Protein AF-A0A3D3KPB4-F1 (afdb_monomer)

Foldseek 3Di:
DEAPCVPPDPVVLVVVLVVVLVCVVPDDDDYHHPDLSNQLSDQKDWAWAPLDPPDIDIDMDGLVVLVPPDPDDPPVSSVVSSVVSVVRSVVRVVSNVND

pLDDT: mean 82.64, std 12.83, range [42.78, 93.94]

Secondary structure (DSSP, 8-state):
-BSTTTT--HHHHHHHHHHHHHHTTTS----B---HHHHTT-SEEEEEEEEETTEEEEEEEE-THHHHSSSS-HHHHHHHHHHHHHHHHHHHHHHHHH-

Solvent-accessible surface area (backbone atoms only — not comparable to full-atom values): 6050 Å² total; per-residue (Å²): 84,72,50,77,61,75,85,47,54,76,71,52,46,53,52,50,48,52,56,53,55,64,47,50,81,83,42,91,83,63,76,48,71,91,50,69,72,65,57,66,73,46,53,61,48,76,45,79,27,39,60,42,91,95,45,79,46,80,47,78,47,73,51,54,70,58,71,72,65,63,92,91,51,77,68,64,41,53,53,55,48,52,51,52,53,50,50,51,55,51,54,38,56,51,31,57,72,73,86

Sequence (99 aa):
LDEVDAALDESNIVRFAHVVKEFTENSQFIIITHNKRTMAIGDTLYGVTMEESGISKKVAVKLEEIEKQKGLVGQANKKKKEEQVQHMVGTEQSALQAG

Structure (mmCIF, N/CA/C/O backbone):
data_AF-A0A3D3KPB4-F1
#
_entry.id   AF-A0A3D3KPB4-F1
#
loop_
_atom_site.group_PDB
_atom_site.id
_atom_site.type_symbol
_atom_site.label_atom_id
_atom_site.label_alt_id
_atom_site.label_comp_id
_atom_site.label_asym_id
_atom_site.label_entity_id
_atom_site.label_seq_id
_atom_site.pdbx_PDB_ins_code
_atom_site.Cartn_x
_atom_site.Cartn_y
_atom_site.Cartn_z
_atom_site.occupancy
_atom_site.B_iso_or_equiv
_atom_site.auth_seq_id
_atom_site.auth_comp_id
_atom_site.auth_asym_id
_atom_site.auth_atom_id
_atom_site.pdbx_PDB_model_num
ATOM 1 N N . LEU A 1 1 ? 4.597 5.544 2.805 1.00 79.44 1 LEU A N 1
ATOM 2 C CA . LEU A 1 1 ? 5.262 4.463 3.563 1.00 79.44 1 LEU A CA 1
ATOM 3 C C . LEU A 1 1 ? 5.748 3.457 2.547 1.00 79.44 1 LEU A C 1
ATOM 5 O O . LEU A 1 1 ? 4.930 3.046 1.735 1.00 79.44 1 LEU A O 1
ATOM 9 N N . ASP A 1 2 ? 7.037 3.147 2.547 1.00 90.06 2 ASP A N 1
ATOM 10 C CA . ASP A 1 2 ? 7.633 2.249 1.560 1.00 90.06 2 ASP A CA 1
ATOM 11 C C . ASP A 1 2 ? 8.121 0.984 2.262 1.00 90.06 2 ASP A C 1
ATOM 13 O O . ASP A 1 2 ? 8.951 1.078 3.165 1.00 90.06 2 ASP A O 1
ATOM 17 N N . GLU A 1 3 ? 7.491 -0.147 1.943 1.00 88.00 3 GLU A N 1
ATOM 18 C CA . GLU A 1 3 ? 7.805 -1.500 2.435 1.00 88.00 3 GLU A CA 1
ATOM 19 C C . GLU A 1 3 ? 7.990 -1.643 3.957 1.00 88.00 3 GLU A C 1
ATOM 21 O O . GLU A 1 3 ? 8.661 -2.547 4.454 1.00 88.00 3 GLU A O 1
ATOM 26 N N . VAL A 1 4 ? 7.352 -0.771 4.739 1.00 87.12 4 VAL A N 1
ATOM 27 C CA . VAL A 1 4 ? 7.455 -0.770 6.211 1.00 87.12 4 VAL A CA 1
ATOM 28 C C . VAL A 1 4 ? 6.912 -2.049 6.852 1.00 87.12 4 VAL A C 1
ATOM 30 O O . VAL A 1 4 ? 7.243 -2.369 7.991 1.00 87.12 4 VAL A O 1
ATOM 33 N N . ASP A 1 5 ? 6.072 -2.778 6.125 1.00 88.56 5 ASP A N 1
ATOM 34 C CA . ASP A 1 5 ? 5.464 -4.036 6.527 1.00 88.56 5 ASP A CA 1
ATOM 35 C C . ASP A 1 5 ? 6.292 -5.271 6.143 1.00 88.56 5 ASP A C 1
ATOM 37 O O . ASP A 1 5 ? 5.955 -6.372 6.574 1.00 88.56 5 ASP A O 1
ATOM 41 N N . ALA A 1 6 ? 7.397 -5.116 5.403 1.00 88.44 6 ALA A N 1
ATOM 42 C CA . ALA A 1 6 ? 8.249 -6.232 4.982 1.00 88.44 6 ALA A CA 1
ATOM 43 C C . ALA A 1 6 ? 8.922 -6.962 6.160 1.00 88.44 6 ALA A C 1
ATOM 45 O O . ALA A 1 6 ? 9.189 -8.159 6.080 1.00 88.44 6 ALA A O 1
ATOM 46 N N . ALA A 1 7 ? 9.178 -6.256 7.266 1.00 88.44 7 ALA A N 1
ATOM 47 C CA . ALA A 1 7 ? 9.773 -6.821 8.480 1.00 88.44 7 ALA A CA 1
ATOM 48 C C . ALA A 1 7 ? 8.736 -7.365 9.483 1.00 88.44 7 ALA A C 1
ATOM 50 O O . ALA A 1 7 ? 9.114 -7.855 10.549 1.00 88.44 7 ALA A O 1
ATOM 51 N N . LEU A 1 8 ? 7.437 -7.241 9.188 1.00 91.12 8 LEU A N 1
ATOM 52 C CA . LEU A 1 8 ? 6.365 -7.590 10.117 1.00 91.12 8 LEU A CA 1
ATOM 53 C C . LEU A 1 8 ? 5.844 -9.008 9.869 1.00 91.12 8 LEU A C 1
ATOM 55 O O . LEU A 1 8 ? 5.625 -9.431 8.736 1.00 91.12 8 LEU A O 1
ATOM 59 N N . ASP A 1 9 ? 5.577 -9.728 10.957 1.00 93.00 9 ASP A N 1
ATOM 60 C CA . ASP A 1 9 ? 4.804 -10.967 10.898 1.00 93.00 9 ASP A CA 1
ATOM 61 C C . ASP A 1 9 ? 3.307 -10.701 10.655 1.00 93.00 9 ASP A C 1
ATOM 63 O O . ASP A 1 9 ? 2.815 -9.573 10.721 1.00 93.00 9 ASP A O 1
ATOM 67 N N . GLU A 1 10 ? 2.554 -11.770 10.402 1.00 88.38 10 GLU A N 1
ATOM 68 C CA . GLU A 1 10 ? 1.132 -11.696 10.063 1.00 88.38 10 GLU A CA 1
ATOM 69 C C . GLU A 1 10 ? 0.274 -11.001 11.136 1.00 88.38 10 GLU A C 1
ATOM 71 O O . GLU A 1 10 ? -0.631 -10.234 10.803 1.00 88.38 10 GLU A O 1
ATOM 76 N N . SER A 1 11 ? 0.568 -11.227 12.420 1.00 92.94 11 SER A N 1
ATOM 77 C CA . SER A 1 11 ? -0.154 -10.591 13.528 1.00 92.94 11 SER A CA 1
ATOM 78 C C . SER A 1 11 ? 0.140 -9.092 13.576 1.00 92.94 11 SER A C 1
ATOM 80 O O . SER A 1 11 ? -0.763 -8.271 13.768 1.00 92.94 11 SER A O 1
ATOM 82 N N . ASN A 1 12 ? 1.400 -8.719 13.377 1.00 92.75 12 ASN A N 1
ATOM 83 C CA . ASN A 1 12 ? 1.835 -7.331 13.379 1.00 92.75 12 ASN A CA 1
ATOM 84 C C . ASN A 1 12 ? 1.354 -6.565 12.142 1.00 92.75 12 ASN A C 1
ATOM 86 O O . ASN A 1 12 ? 1.008 -5.393 12.274 1.00 92.75 12 ASN A O 1
ATOM 90 N N . ILE A 1 13 ? 1.201 -7.222 10.989 1.00 91.81 13 ILE A N 1
ATOM 91 C CA . ILE A 1 13 ? 0.562 -6.636 9.799 1.00 91.81 13 ILE A CA 1
ATOM 92 C C . ILE A 1 13 ? -0.891 -6.245 10.087 1.00 91.81 13 ILE A C 1
ATOM 94 O O . ILE A 1 13 ? -1.320 -5.160 9.706 1.00 91.81 13 ILE A O 1
ATOM 98 N N . VAL A 1 14 ? -1.653 -7.081 10.802 1.00 90.88 14 VAL A N 1
ATOM 99 C CA . VAL A 1 14 ? -3.043 -6.749 11.175 1.00 90.88 14 VAL A CA 1
ATOM 100 C C . VAL A 1 14 ? -3.093 -5.530 12.100 1.00 90.88 14 VAL A C 1
ATOM 102 O O . VAL A 1 14 ? -3.922 -4.642 11.911 1.00 90.88 14 VAL A O 1
ATOM 105 N N . ARG A 1 15 ? -2.183 -5.447 13.077 1.00 92.12 15 ARG A N 1
ATOM 106 C CA . ARG A 1 15 ? -2.096 -4.288 13.983 1.00 92.12 15 ARG A CA 1
ATOM 107 C C . ARG A 1 15 ? -1.704 -3.016 13.238 1.00 92.12 15 ARG A C 1
ATOM 109 O O . ARG A 1 15 ? -2.354 -1.991 13.410 1.00 92.12 15 ARG A O 1
ATOM 116 N N . PHE A 1 16 ? -0.680 -3.101 12.391 1.00 92.19 16 PHE A N 1
ATOM 117 C CA . PHE A 1 16 ? -0.256 -2.015 11.511 1.00 92.19 16 PHE A CA 1
ATOM 118 C C . PHE A 1 16 ? -1.429 -1.505 10.672 1.00 92.19 16 PHE A C 1
ATOM 120 O O . PHE A 1 16 ? -1.696 -0.307 10.636 1.00 92.19 16 PHE A O 1
ATOM 127 N N . ALA A 1 17 ? -2.175 -2.427 10.070 1.00 89.62 17 ALA A N 1
ATOM 128 C CA . ALA A 1 17 ? -3.312 -2.110 9.233 1.00 89.62 17 ALA A CA 1
ATOM 129 C C . ALA A 1 17 ? -4.419 -1.344 9.972 1.00 89.62 17 ALA A C 1
ATOM 131 O O . ALA A 1 17 ? -4.964 -0.381 9.433 1.00 89.62 17 ALA A O 1
ATOM 132 N N . HIS A 1 18 ? -4.727 -1.736 11.211 1.00 90.56 18 HIS A N 1
ATOM 133 C CA . HIS A 1 18 ? -5.704 -1.025 12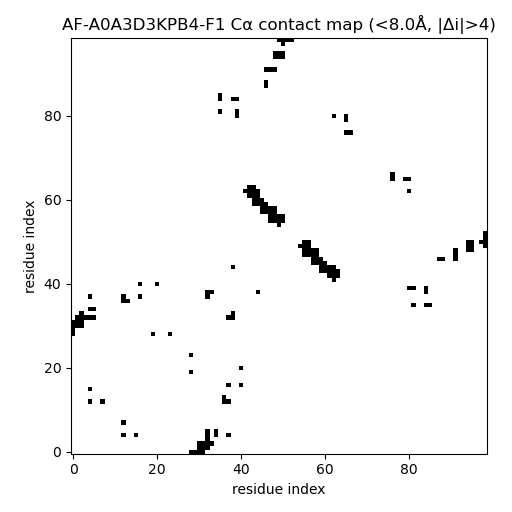.037 1.00 90.56 18 HIS A CA 1
ATOM 134 C C . HIS A 1 18 ? -5.248 0.401 12.356 1.00 90.56 18 HIS A C 1
ATOM 136 O O . HIS A 1 18 ? -5.999 1.344 12.122 1.00 90.56 18 HIS A O 1
ATOM 142 N N . VAL A 1 19 ? -4.000 0.567 12.805 1.00 91.88 19 VAL A N 1
ATOM 143 C CA . VAL A 1 19 ? -3.437 1.885 13.143 1.00 91.88 19 VAL A CA 1
ATOM 144 C C . VAL A 1 19 ? -3.423 2.812 11.926 1.00 91.88 19 VAL A C 1
ATOM 146 O O . VAL A 1 19 ? -3.807 3.975 12.018 1.00 91.88 19 VAL A O 1
ATOM 149 N N . VAL A 1 20 ? -3.019 2.296 10.762 1.00 90.94 20 VAL A N 1
ATOM 150 C CA . VAL A 1 20 ? -3.068 3.052 9.506 1.00 90.94 20 VAL A CA 1
ATOM 151 C C . VAL A 1 20 ? -4.497 3.489 9.196 1.00 90.94 20 VAL A C 1
ATOM 153 O O . VAL A 1 20 ? -4.706 4.657 8.881 1.00 90.94 20 VAL A O 1
ATOM 156 N N . LYS A 1 21 ? -5.484 2.588 9.297 1.00 88.81 21 LYS A N 1
ATOM 157 C CA . LYS A 1 21 ? -6.879 2.917 8.974 1.00 88.81 21 LYS A CA 1
ATOM 158 C C . LYS A 1 21 ? -7.437 3.999 9.900 1.00 88.81 21 LYS A C 1
ATOM 160 O O . LYS A 1 21 ? -8.064 4.926 9.400 1.00 88.81 21 LYS A O 1
ATOM 165 N N . GLU A 1 22 ? -7.155 3.947 11.198 1.00 90.50 22 GLU A N 1
ATOM 166 C CA . GLU A 1 22 ? -7.569 4.997 12.144 1.00 90.50 22 GLU A CA 1
ATOM 167 C C . GLU A 1 22 ? -6.988 6.369 11.768 1.00 90.50 22 GLU A C 1
ATOM 169 O O . GLU A 1 22 ? -7.693 7.377 11.771 1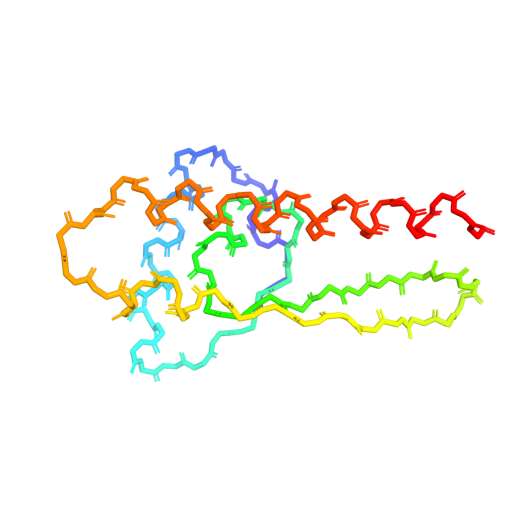.00 90.50 22 GLU A O 1
ATOM 174 N N . PHE A 1 23 ? -5.722 6.428 11.349 1.00 90.88 23 PHE A N 1
ATOM 175 C CA . PHE A 1 23 ? -5.126 7.696 10.931 1.00 90.88 23 PHE A CA 1
ATOM 176 C C . PHE A 1 23 ? -5.645 8.221 9.588 1.00 90.88 23 PHE A C 1
ATOM 178 O O . PHE A 1 23 ? -5.541 9.427 9.340 1.00 90.88 23 PHE A O 1
ATOM 185 N N . THR A 1 24 ? -6.233 7.369 8.738 1.00 89.06 24 THR A N 1
ATOM 186 C CA . THR A 1 24 ? -6.788 7.821 7.449 1.00 89.06 24 THR A CA 1
ATOM 187 C C . THR A 1 24 ? -7.947 8.806 7.594 1.00 89.06 24 THR A C 1
ATOM 189 O O . THR A 1 24 ? -8.200 9.575 6.670 1.00 89.06 24 THR A O 1
ATOM 192 N N . GLU A 1 25 ? -8.600 8.861 8.760 1.00 88.81 25 GLU A N 1
ATOM 193 C CA . GLU A 1 25 ? -9.661 9.838 9.047 1.00 88.81 25 GLU A CA 1
ATOM 194 C C . GLU A 1 25 ? -9.157 11.288 9.022 1.00 88.81 25 GLU A C 1
ATOM 196 O O . GLU A 1 25 ? -9.903 12.204 8.685 1.00 88.81 25 GLU A O 1
ATOM 201 N N . ASN A 1 26 ? -7.880 11.496 9.355 1.00 93.06 26 ASN A N 1
ATOM 202 C CA . ASN A 1 26 ? -7.288 12.824 9.521 1.00 93.06 26 ASN A CA 1
ATOM 203 C C . ASN A 1 26 ? -6.123 13.093 8.558 1.00 93.06 26 ASN A C 1
ATOM 205 O O . ASN A 1 26 ? -5.575 14.195 8.539 1.00 93.06 26 ASN A O 1
ATOM 209 N N . SER A 1 27 ? -5.671 12.097 7.794 1.00 91.88 27 SER A N 1
ATOM 210 C CA . SER A 1 27 ? -4.484 12.207 6.941 1.00 91.88 27 SER A CA 1
ATOM 211 C C . SER A 1 27 ? -4.543 11.255 5.753 1.00 91.88 27 SER A C 1
ATOM 213 O O . SER A 1 27 ? -5.000 10.124 5.867 1.00 91.88 27 SER A O 1
ATOM 215 N N . GLN A 1 28 ? -4.027 11.686 4.601 1.00 92.06 28 GLN A N 1
ATOM 216 C CA . GLN A 1 28 ? -3.921 10.818 3.432 1.00 92.06 28 GLN A CA 1
ATOM 217 C C . GLN A 1 28 ? -2.663 9.947 3.519 1.00 92.06 28 GLN A C 1
ATOM 219 O O . GLN A 1 28 ? -1.552 10.459 3.651 1.00 92.06 28 GLN A O 1
ATOM 224 N N . PHE A 1 29 ? -2.834 8.632 3.376 1.00 91.62 29 PHE A N 1
ATOM 225 C CA . PHE A 1 29 ? -1.730 7.675 3.330 1.00 91.62 29 PHE A CA 1
ATOM 226 C C . PHE A 1 29 ? -1.494 7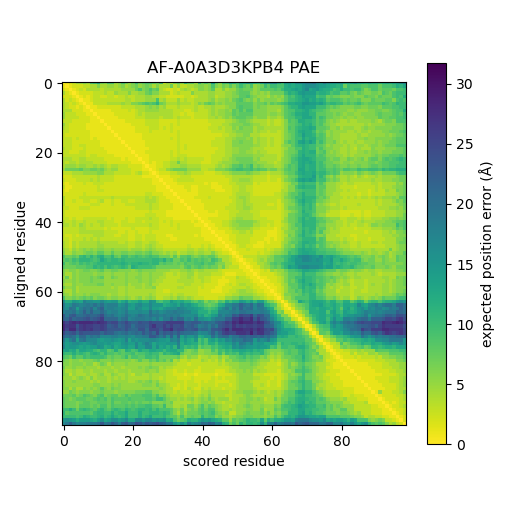.172 1.907 1.00 91.62 29 PHE A C 1
ATOM 228 O O . PHE A 1 29 ? -2.420 6.751 1.218 1.00 91.62 29 PHE A O 1
ATOM 235 N N . ILE A 1 30 ? -0.226 7.167 1.493 1.00 93.19 30 ILE A N 1
ATOM 236 C CA . ILE A 1 30 ? 0.256 6.441 0.314 1.00 93.19 30 ILE A CA 1
ATOM 237 C C . ILE A 1 30 ? 1.179 5.337 0.823 1.00 93.19 30 ILE A C 1
ATOM 239 O O . ILE A 1 30 ? 2.176 5.618 1.499 1.00 93.19 30 ILE A O 1
ATOM 243 N N . ILE A 1 31 ? 0.826 4.088 0.531 1.00 92.88 31 ILE A N 1
ATOM 244 C CA . ILE A 1 31 ? 1.558 2.898 0.970 1.00 92.88 31 ILE A CA 1
ATOM 245 C C . ILE A 1 31 ? 2.034 2.148 -0.265 1.00 92.88 31 ILE A C 1
ATOM 247 O O . ILE A 1 31 ? 1.237 1.833 -1.145 1.00 92.88 31 ILE A O 1
ATOM 251 N N . ILE A 1 32 ? 3.333 1.880 -0.307 1.00 93.94 32 ILE A N 1
ATOM 252 C CA . ILE A 1 32 ? 3.982 1.020 -1.288 1.00 93.94 32 ILE A CA 1
ATOM 253 C C . ILE A 1 32 ? 4.303 -0.278 -0.553 1.00 93.94 32 ILE A C 1
ATOM 255 O O . ILE A 1 32 ? 4.931 -0.263 0.506 1.00 93.94 32 ILE A O 1
ATOM 259 N N . THR A 1 33 ? 3.775 -1.385 -1.060 1.00 92.56 33 THR A N 1
ATOM 260 C CA . THR A 1 33 ? 3.903 -2.709 -0.450 1.00 92.56 33 THR A CA 1
ATOM 261 C C . THR A 1 33 ? 3.611 -3.779 -1.496 1.00 92.56 33 THR A C 1
ATOM 263 O O . THR A 1 33 ? 2.822 -3.546 -2.412 1.00 92.56 33 THR A O 1
ATOM 266 N N . HIS A 1 34 ? 4.193 -4.966 -1.329 1.00 90.81 34 HIS A N 1
ATOM 267 C CA . HIS A 1 34 ? 3.817 -6.188 -2.045 1.00 90.81 34 HIS A CA 1
ATOM 268 C C . HIS A 1 34 ? 2.975 -7.145 -1.164 1.00 90.81 34 HIS A C 1
ATOM 270 O O . HIS A 1 34 ? 2.617 -8.252 -1.578 1.00 90.81 34 HIS A O 1
ATOM 276 N N . ASN A 1 35 ? 2.640 -6.740 0.068 1.00 91.12 35 ASN A N 1
ATOM 277 C CA . ASN A 1 35 ? 1.896 -7.552 1.022 1.00 91.12 35 ASN A CA 1
ATOM 278 C C . 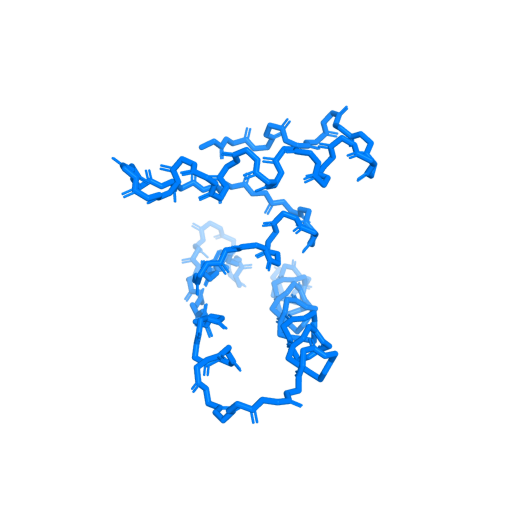ASN A 1 35 ? 0.385 -7.484 0.770 1.00 91.12 35 ASN A C 1
ATOM 280 O O . ASN A 1 35 ? -0.271 -6.465 0.994 1.00 91.12 35 ASN A O 1
ATOM 284 N N . LYS A 1 36 ? -0.204 -8.619 0.389 1.00 89.56 36 LYS A N 1
ATOM 285 C CA . LYS A 1 36 ? -1.634 -8.725 0.056 1.00 89.56 36 LYS A CA 1
ATOM 286 C C . LYS A 1 36 ? -2.568 -8.278 1.189 1.00 89.56 36 LYS A C 1
ATOM 288 O O . LYS A 1 36 ? -3.648 -7.763 0.911 1.00 89.56 36 LYS A O 1
ATOM 293 N N . ARG A 1 37 ? -2.182 -8.459 2.458 1.00 88.38 37 ARG A N 1
ATOM 294 C CA . ARG A 1 37 ? -3.012 -8.058 3.611 1.00 88.38 37 ARG A CA 1
ATOM 295 C C . ARG A 1 37 ? -3.006 -6.548 3.807 1.00 88.38 37 ARG A C 1
ATOM 297 O O . ARG A 1 37 ? -4.059 -5.973 4.063 1.00 88.38 37 ARG A O 1
ATOM 304 N N . THR A 1 38 ? -1.855 -5.915 3.612 1.00 90.94 38 THR A N 1
ATOM 305 C CA . THR A 1 38 ? -1.727 -4.455 3.622 1.00 90.94 38 THR A CA 1
ATOM 306 C C . THR A 1 38 ? -2.411 -3.820 2.412 1.00 90.94 38 THR A C 1
ATOM 308 O O . THR A 1 38 ? -3.053 -2.785 2.534 1.00 90.94 38 THR A O 1
ATOM 311 N N . MET A 1 39 ? -2.371 -4.455 1.241 1.00 92.06 39 MET A N 1
ATOM 312 C CA . MET A 1 39 ? -3.154 -4.001 0.083 1.00 92.06 39 MET A CA 1
ATOM 313 C C . MET A 1 39 ? -4.665 -4.038 0.368 1.00 92.06 39 MET A C 1
ATOM 315 O O . MET A 1 39 ? -5.399 -3.124 0.001 1.00 92.06 39 MET A O 1
ATOM 319 N N . ALA A 1 40 ? -5.140 -5.072 1.068 1.00 88.31 40 ALA A N 1
ATOM 320 C CA . ALA A 1 40 ? -6.564 -5.284 1.321 1.00 88.31 40 ALA A CA 1
ATOM 321 C C . ALA A 1 40 ? -7.221 -4.237 2.242 1.00 88.31 40 ALA A C 1
ATOM 323 O O . ALA A 1 40 ? -8.449 -4.193 2.312 1.00 88.31 40 ALA A O 1
ATOM 324 N N . ILE A 1 41 ? -6.465 -3.387 2.943 1.00 87.50 41 ILE A N 1
ATOM 325 C CA . ILE A 1 41 ? -7.048 -2.295 3.747 1.00 87.50 41 ILE A CA 1
ATOM 326 C C . ILE A 1 41 ? -7.184 -0.976 2.985 1.00 87.50 41 ILE A C 1
ATOM 328 O O . ILE A 1 41 ? -7.873 -0.076 3.464 1.00 87.50 41 ILE A O 1
ATOM 332 N N . GLY A 1 42 ? -6.549 -0.862 1.816 1.00 88.69 42 GLY A N 1
ATOM 333 C CA . GLY A 1 42 ? -6.602 0.339 0.994 1.00 88.69 42 GLY A CA 1
ATOM 334 C C . GLY A 1 42 ? -7.981 0.568 0.377 1.00 88.69 42 GLY A C 1
ATOM 335 O O . GLY A 1 42 ? -8.759 -0.368 0.166 1.00 88.69 42 GLY A O 1
ATOM 336 N N . ASP A 1 43 ? -8.266 1.829 0.061 1.00 89.44 43 ASP A N 1
ATOM 337 C CA . ASP A 1 43 ? -9.495 2.220 -0.638 1.00 89.44 43 ASP A CA 1
ATOM 338 C C . ASP A 1 43 ? -9.319 2.134 -2.163 1.00 89.44 43 ASP A C 1
ATOM 340 O O . ASP A 1 43 ? -10.247 1.801 -2.900 1.00 89.44 43 ASP A O 1
ATOM 344 N N . THR A 1 44 ? -8.105 2.396 -2.656 1.00 90.88 44 THR A N 1
ATOM 345 C CA . THR A 1 44 ? -7.706 2.259 -4.063 1.00 90.88 44 THR A CA 1
ATOM 346 C C . THR A 1 44 ? -6.330 1.613 -4.136 1.00 90.88 44 THR A C 1
ATOM 348 O O . THR A 1 44 ? -5.427 1.991 -3.391 1.00 90.88 44 THR A O 1
ATOM 351 N N . LEU A 1 45 ? -6.164 0.667 -5.055 1.00 92.94 45 LEU A N 1
ATOM 352 C CA . LEU A 1 45 ? -4.884 0.065 -5.391 1.00 92.94 45 LEU A CA 1
ATOM 353 C C . LEU A 1 45 ? -4.373 0.627 -6.708 1.00 92.94 45 LEU A C 1
ATOM 355 O O . LEU A 1 45 ? -5.118 0.710 -7.686 1.00 92.94 45 LEU A O 1
ATOM 359 N N . TYR A 1 46 ? -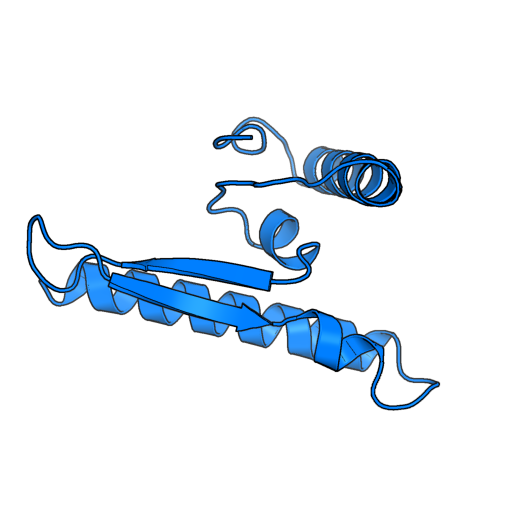3.088 0.964 -6.727 1.00 92.62 46 TYR A N 1
ATOM 360 C CA . TYR A 1 46 ? -2.350 1.318 -7.929 1.00 92.62 46 TYR A CA 1
ATOM 361 C C . TYR A 1 46 ? -1.261 0.281 -8.145 1.00 92.62 46 TYR A C 1
ATOM 363 O O . TYR A 1 46 ? -0.404 0.098 -7.288 1.00 92.62 46 TYR A O 1
ATOM 371 N N . GLY A 1 47 ? -1.330 -0.389 -9.283 1.00 91.88 47 GLY A N 1
ATOM 372 C CA . GLY A 1 47 ? -0.382 -1.398 -9.708 1.00 91.88 47 GLY A CA 1
ATOM 373 C C . GLY A 1 47 ? 0.567 -0.775 -10.703 1.00 91.88 47 GLY A C 1
ATOM 374 O O . GLY A 1 47 ? 0.137 -0.003 -11.567 1.00 91.88 47 GLY A O 1
ATOM 375 N N . VAL A 1 48 ? 1.847 -1.072 -10.557 1.00 90.19 48 VAL A N 1
ATOM 376 C CA . VAL A 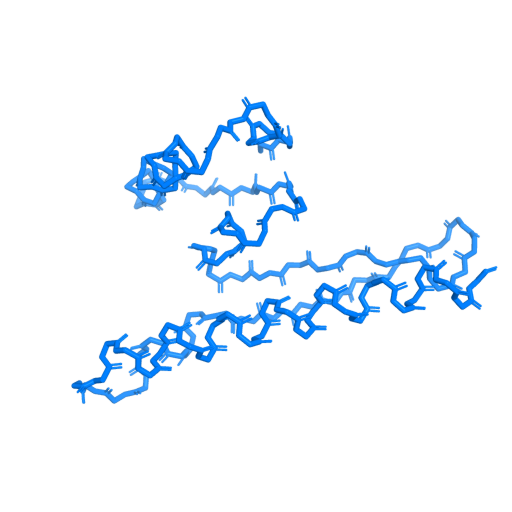1 48 ? 2.913 -0.545 -11.400 1.00 90.19 48 VAL A CA 1
ATOM 377 C C . VAL A 1 48 ? 3.628 -1.733 -12.017 1.00 90.19 48 VAL A C 1
ATOM 379 O O . VAL A 1 48 ? 4.273 -2.521 -11.336 1.00 90.19 48 VAL A O 1
ATOM 382 N N . THR A 1 49 ? 3.501 -1.849 -13.332 1.00 86.81 49 THR A N 1
ATOM 383 C CA . THR A 1 49 ? 4.039 -2.963 -14.119 1.00 86.81 49 THR A CA 1
ATOM 384 C C . THR A 1 49 ? 5.060 -2.466 -15.122 1.00 86.81 49 THR A C 1
ATOM 386 O O . THR A 1 49 ? 5.041 -1.293 -15.491 1.00 86.81 49 THR A O 1
ATOM 389 N N . MET A 1 50 ? 5.930 -3.360 -15.575 1.00 86.06 50 MET A N 1
ATOM 390 C CA . MET A 1 50 ? 6.930 -3.096 -16.604 1.00 86.06 50 MET A CA 1
ATOM 391 C C . MET A 1 50 ? 6.691 -4.093 -17.740 1.00 86.06 50 MET A C 1
ATOM 393 O O . MET A 1 50 ? 7.223 -5.194 -17.700 1.00 86.06 50 MET A O 1
ATOM 397 N N . GLU A 1 51 ? 5.830 -3.740 -18.700 1.00 78.88 51 GLU A N 1
ATOM 398 C CA . GLU A 1 51 ? 5.602 -4.563 -19.907 1.00 78.88 51 GLU A CA 1
ATOM 399 C C . GLU A 1 51 ? 6.804 -4.481 -20.866 1.00 78.88 51 GLU A C 1
ATOM 401 O O . GLU A 1 51 ? 7.106 -5.435 -21.574 1.00 78.88 51 GLU A O 1
ATOM 406 N N . GLU A 1 52 ? 7.501 -3.341 -20.870 1.00 83.19 52 GLU A N 1
ATOM 407 C CA . GLU A 1 52 ? 8.725 -3.100 -21.630 1.00 83.19 52 GLU A CA 1
ATOM 408 C C . GLU A 1 52 ? 9.826 -2.628 -20.673 1.00 83.19 52 GLU A C 1
ATOM 410 O O . GLU A 1 52 ? 9.577 -1.863 -19.733 1.00 83.19 52 GLU A O 1
ATOM 415 N N . SER A 1 53 ? 11.062 -3.078 -20.903 1.00 83.88 53 SER A N 1
ATOM 416 C CA . SER A 1 53 ? 12.196 -2.721 -20.051 1.00 83.88 53 SER A CA 1
ATOM 417 C C . SER A 1 53 ? 12.384 -1.203 -19.986 1.00 83.88 53 SER A C 1
ATOM 419 O O . SER A 1 53 ? 12.538 -0.524 -20.997 1.00 83.88 53 SER A O 1
ATOM 421 N N . GLY A 1 54 ? 12.368 -0.658 -18.771 1.00 85.06 54 GLY A N 1
ATOM 422 C CA . GLY A 1 54 ? 12.508 0.779 -18.526 1.00 85.06 54 GLY A CA 1
ATOM 423 C C . GLY A 1 54 ? 11.227 1.615 -18.671 1.00 85.06 54 GLY A C 1
ATOM 424 O O . GLY A 1 54 ? 11.264 2.788 -18.300 1.00 85.06 54 GLY A O 1
ATOM 425 N N . ILE A 1 55 ? 10.095 1.051 -19.116 1.00 89.81 55 ILE A N 1
ATOM 426 C CA . ILE A 1 55 ? 8.820 1.778 -19.250 1.00 89.81 55 ILE A CA 1
ATOM 427 C C . ILE A 1 55 ? 7.766 1.199 -18.304 1.00 89.81 55 ILE A C 1
ATOM 429 O O . ILE A 1 55 ? 7.257 0.096 -18.500 1.00 89.81 55 ILE A O 1
ATOM 433 N N . SER A 1 56 ? 7.399 1.983 -17.286 1.00 90.56 56 SER A N 1
ATOM 434 C CA . SER A 1 56 ? 6.355 1.596 -16.337 1.00 90.56 56 SER A CA 1
ATOM 435 C C . SER A 1 56 ? 4.956 1.955 -16.830 1.00 90.56 56 SER A C 1
ATOM 437 O O . SER A 1 56 ? 4.717 3.007 -17.430 1.00 90.56 56 SER A O 1
ATOM 439 N N . LYS A 1 57 ? 3.996 1.087 -16.517 1.00 89.50 57 LYS A N 1
ATOM 440 C CA . LYS A 1 57 ? 2.572 1.261 -16.801 1.00 89.50 57 LYS A CA 1
ATOM 441 C C . LYS A 1 57 ? 1.767 1.096 -15.524 1.00 89.50 57 LYS A C 1
ATOM 443 O O . LYS A 1 57 ? 2.021 0.198 -14.724 1.00 89.50 57 LYS A O 1
ATOM 448 N N . LYS A 1 58 ? 0.779 1.972 -15.347 1.00 90.38 58 LYS A N 1
ATOM 449 C CA . LYS A 1 58 ? -0.069 2.011 -14.153 1.00 90.38 58 LYS A CA 1
ATOM 450 C C . LYS A 1 58 ? -1.434 1.390 -14.419 1.00 90.38 58 LYS A C 1
ATOM 452 O O . LYS A 1 58 ? -2.066 1.708 -15.425 1.00 90.38 58 LYS A O 1
ATOM 457 N N . VAL A 1 59 ? -1.915 0.595 -13.471 1.00 88.94 59 VAL A N 1
ATOM 458 C CA . VAL A 1 59 ? -3.281 0.058 -13.420 1.00 88.94 59 VAL A CA 1
ATOM 459 C C . VAL A 1 59 ? -3.909 0.482 -12.095 1.00 88.94 59 VAL A C 1
ATOM 461 O O . VAL A 1 59 ? -3.217 0.531 -11.086 1.00 88.94 59 VAL A O 1
ATOM 464 N N . ALA A 1 60 ? -5.196 0.830 -12.075 1.00 89.38 60 ALA A N 1
ATOM 465 C CA . ALA A 1 60 ? -5.873 1.283 -10.860 1.00 89.38 60 ALA A CA 1
ATOM 466 C C . ALA A 1 60 ? -7.160 0.496 -10.611 1.00 89.38 60 ALA A C 1
ATOM 468 O O . ALA A 1 60 ? -7.931 0.258 -11.542 1.00 89.38 60 ALA A O 1
ATOM 469 N N . VAL A 1 61 ? -7.407 0.136 -9.352 1.00 88.38 61 VAL A N 1
ATOM 470 C CA . VAL A 1 61 ? -8.612 -0.578 -8.911 1.00 88.38 61 VAL A CA 1
ATOM 471 C C . VAL A 1 61 ? -9.154 0.089 -7.649 1.00 88.38 61 VAL A C 1
ATOM 473 O O . VAL A 1 61 ? -8.417 0.281 -6.685 1.00 88.38 61 VAL A O 1
ATOM 476 N N . LYS A 1 62 ? -10.442 0.448 -7.634 1.00 88.56 62 LYS A N 1
ATOM 477 C CA . LYS A 1 62 ? -11.122 0.972 -6.439 1.00 88.56 62 LYS A CA 1
ATOM 478 C C . LYS A 1 62 ? -11.741 -0.178 -5.650 1.00 88.56 62 LYS A C 1
ATOM 480 O O . LYS A 1 62 ? -12.559 -0.918 -6.185 1.00 88.56 62 LYS A O 1
ATOM 485 N N . LEU A 1 63 ? -11.379 -0.299 -4.377 1.00 82.25 63 LEU A N 1
ATOM 486 C CA . LEU A 1 63 ? -11.872 -1.351 -3.486 1.00 82.25 63 LEU A CA 1
ATOM 487 C C . LEU A 1 63 ? -13.083 -0.901 -2.647 1.00 82.25 63 LEU A C 1
ATOM 489 O O . LEU A 1 63 ? -13.892 -1.732 -2.239 1.00 82.25 63 LEU A O 1
ATOM 493 N N . GLU A 1 64 ? -13.234 0.407 -2.416 1.00 68.50 64 GLU A N 1
ATOM 494 C CA . GLU A 1 64 ? -14.269 0.998 -1.548 1.00 68.50 64 GLU A CA 1
ATOM 495 C C . GLU A 1 64 ? -15.713 0.807 -2.073 1.00 68.50 64 GLU A C 1
ATOM 497 O O . GLU A 1 64 ? -16.671 0.736 -1.300 1.00 68.50 64 GLU A O 1
ATOM 502 N N . GLU A 1 65 ? -15.895 0.662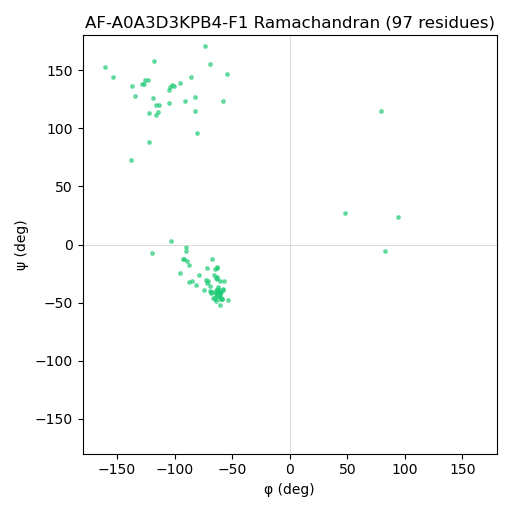 -3.392 1.00 58.03 65 GLU A N 1
ATOM 503 C CA . GLU A 1 65 ? -17.214 0.454 -4.022 1.00 58.03 65 GLU A CA 1
ATOM 504 C C . GLU A 1 65 ? -17.878 -0.875 -3.622 1.00 58.03 65 GLU A C 1
ATOM 506 O O . GLU A 1 65 ? -19.103 -1.005 -3.686 1.00 58.03 65 GLU A O 1
ATOM 511 N N . ILE A 1 66 ? -17.091 -1.844 -3.147 1.00 55.69 66 ILE A N 1
ATOM 512 C CA . ILE A 1 66 ? -17.567 -3.172 -2.744 1.00 55.69 66 ILE A CA 1
ATOM 513 C C . ILE A 1 66 ? -18.220 -3.129 -1.353 1.00 55.69 66 ILE A C 1
ATOM 515 O O . ILE A 1 66 ? -19.109 -3.926 -1.066 1.00 55.69 66 ILE A O 1
ATOM 519 N N . GLU A 1 67 ? -17.833 -2.180 -0.495 1.00 53.06 67 GLU A N 1
ATOM 520 C CA . GLU A 1 67 ? -18.325 -2.093 0.886 1.00 53.06 67 GLU A CA 1
ATOM 521 C C . GLU A 1 67 ? -19.663 -1.336 0.994 1.00 53.06 67 GLU A C 1
ATOM 523 O O . GLU A 1 67 ? -20.496 -1.684 1.833 1.00 53.06 67 GLU A O 1
ATOM 528 N N . LYS A 1 68 ? -19.918 -0.347 0.120 1.00 47.12 68 LYS A N 1
ATOM 529 C CA . LYS A 1 68 ? -21.139 0.492 0.153 1.00 47.12 68 LYS A CA 1
ATOM 530 C C . LYS A 1 68 ? -22.333 -0.089 -0.621 1.00 47.12 68 LYS A C 1
ATOM 532 O O . LYS A 1 68 ? -23.472 0.317 -0.376 1.00 47.12 68 LYS A O 1
ATOM 537 N N . GLN A 1 69 ? -22.133 -1.049 -1.528 1.00 48.34 69 GLN A N 1
ATOM 538 C CA . GLN A 1 69 ? -23.247 -1.693 -2.232 1.00 48.34 69 GLN A CA 1
ATOM 539 C C . GLN A 1 69 ? -23.914 -2.787 -1.377 1.00 48.34 69 GLN A C 1
ATOM 541 O O . GLN A 1 69 ? -23.544 -3.955 -1.424 1.00 48.34 69 GLN A O 1
ATOM 546 N N . LYS A 1 70 ? -24.999 -2.370 -0.708 1.00 42.78 70 LYS A N 1
ATOM 547 C CA . LYS A 1 70 ? -26.043 -3.162 -0.022 1.00 42.78 70 LYS A CA 1
ATOM 548 C C . LYS A 1 70 ? -25.659 -3.694 1.364 1.00 42.78 70 LYS A C 1
ATOM 550 O O . LYS A 1 70 ? -24.797 -4.550 1.528 1.00 42.78 70 LYS A O 1
ATOM 555 N N . GLY A 1 71 ? -26.378 -3.189 2.368 1.00 53.25 71 GLY A N 1
ATOM 556 C CA . GLY A 1 71 ? -26.285 -3.647 3.749 1.00 53.25 71 GLY A CA 1
ATOM 557 C C . GLY A 1 71 ? -26.503 -5.158 3.887 1.00 53.25 71 GLY A C 1
ATOM 558 O O . GLY A 1 71 ? -27.313 -5.738 3.167 1.00 53.25 71 GLY A O 1
ATOM 559 N N . LEU A 1 72 ? -25.795 -5.737 4.868 1.00 56.38 72 LEU A N 1
ATOM 560 C CA . LEU A 1 72 ? -25.926 -7.094 5.432 1.00 56.38 72 LEU A CA 1
ATOM 561 C C . LEU A 1 72 ? -25.059 -8.251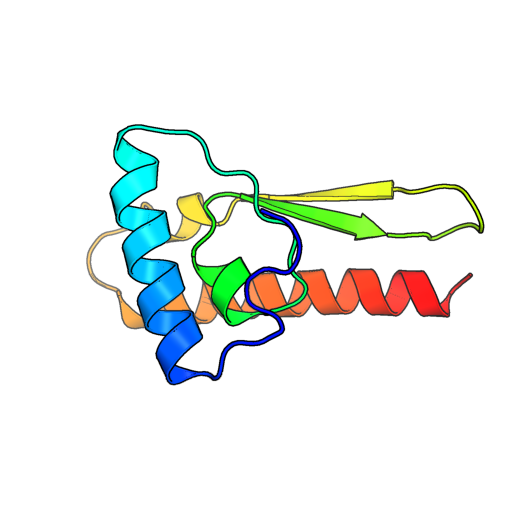 4.881 1.00 56.38 72 LEU A C 1
ATOM 563 O O . LEU A 1 72 ? -25.401 -9.401 5.144 1.00 56.38 72 LEU A O 1
ATOM 567 N N . VAL A 1 73 ? -23.890 -8.036 4.253 1.00 53.16 73 VAL A N 1
ATOM 568 C CA . VAL A 1 73 ? -22.981 -9.176 3.943 1.00 53.16 73 VAL A CA 1
ATOM 569 C C . VAL A 1 73 ? -21.489 -8.900 4.198 1.00 53.16 73 VAL A C 1
ATOM 571 O O . VAL A 1 73 ? -20.682 -8.799 3.277 1.00 53.16 73 VAL A O 1
ATOM 574 N N . GLY A 1 74 ? -21.079 -8.849 5.471 1.00 54.59 74 GLY A N 1
ATOM 575 C CA . GLY A 1 74 ? -19.675 -8.608 5.853 1.00 54.59 74 GLY A CA 1
ATOM 576 C C . GLY A 1 74 ? -18.669 -9.659 5.346 1.00 54.59 74 GLY A C 1
ATOM 577 O O . GLY A 1 74 ? -17.534 -9.320 5.024 1.00 54.59 74 GLY A O 1
ATOM 578 N N . GLN A 1 75 ? -19.070 -10.929 5.209 1.00 55.91 75 GLN A N 1
ATOM 579 C CA . GLN A 1 75 ? -18.161 -11.999 4.761 1.00 55.91 75 GLN A CA 1
ATOM 580 C C . GLN A 1 75 ? -17.974 -12.052 3.234 1.00 55.91 75 GLN A C 1
ATOM 582 O O . GLN A 1 75 ? -16.874 -12.339 2.762 1.00 55.91 75 GLN A O 1
ATOM 587 N N . ALA A 1 76 ? -19.008 -11.741 2.444 1.00 58.66 76 ALA A N 1
ATOM 588 C CA . ALA A 1 76 ? -18.910 -11.763 0.980 1.00 58.66 76 ALA A CA 1
ATOM 589 C C . ALA A 1 76 ? -18.071 -10.597 0.433 1.00 58.66 76 ALA A C 1
ATOM 591 O O . ALA A 1 76 ? -17.348 -10.768 -0.549 1.00 58.66 76 ALA A O 1
ATOM 592 N N . ASN A 1 77 ? -18.120 -9.436 1.097 1.00 64.94 77 ASN A N 1
ATOM 593 C CA . ASN A 1 77 ? -17.349 -8.257 0.699 1.00 64.94 77 ASN A CA 1
ATOM 594 C C . ASN A 1 77 ? -15.845 -8.459 0.920 1.00 64.94 77 ASN A C 1
ATOM 596 O O . ASN A 1 77 ? -15.049 -8.122 0.045 1.00 64.94 77 ASN A O 1
ATOM 600 N N . LYS A 1 78 ? -15.458 -9.104 2.031 1.00 70.00 78 LYS A N 1
ATOM 601 C CA . LYS A 1 78 ? -14.058 -9.461 2.297 1.00 70.00 78 LYS A CA 1
ATOM 602 C C . LYS A 1 78 ? -13.493 -10.386 1.215 1.00 70.00 78 LYS A C 1
ATOM 604 O O . LYS A 1 78 ? -12.422 -10.112 0.680 1.00 70.00 78 LYS A O 1
ATOM 609 N N . LYS A 1 79 ? -14.246 -11.424 0.834 1.00 74.75 79 LYS A N 1
ATOM 610 C CA . LYS A 1 79 ? -13.824 -12.380 -0.200 1.00 74.75 79 LYS A CA 1
ATOM 611 C C . LYS A 1 79 ? -13.619 -11.710 -1.566 1.00 74.75 79 LYS A C 1
ATOM 613 O O . LYS A 1 79 ? -12.594 -11.925 -2.200 1.00 74.75 79 LYS A O 1
ATOM 618 N N . LYS A 1 80 ? -14.541 -10.836 -1.989 1.00 79.12 80 LYS A N 1
ATOM 619 C CA . LYS A 1 80 ? -14.404 -10.078 -3.249 1.00 79.12 80 LYS A CA 1
ATOM 620 C C . LYS A 1 80 ? -13.188 -9.149 -3.267 1.00 79.12 80 LYS A C 1
ATOM 622 O O . LYS A 1 80 ? -12.544 -9.006 -4.303 1.00 79.12 80 LYS A O 1
ATOM 627 N N . LYS A 1 81 ? -12.876 -8.512 -2.136 1.00 81.56 81 LYS A N 1
ATOM 628 C CA . LYS A 1 81 ? -11.706 -7.631 -2.009 1.00 81.56 81 LYS A CA 1
ATOM 629 C C . LYS A 1 81 ? -10.407 -8.426 -2.161 1.00 81.56 81 LYS A C 1
ATOM 631 O O . LYS A 1 81 ? -9.528 -8.026 -2.918 1.00 81.56 81 LYS A O 1
ATOM 636 N N . GLU A 1 82 ? -10.320 -9.585 -1.508 1.00 84.75 82 GLU A N 1
ATOM 637 C CA . GLU A 1 82 ? -9.183 -10.505 -1.637 1.00 84.75 82 GLU A CA 1
ATOM 638 C C . GLU A 1 82 ? -9.011 -11.016 -3.078 1.00 84.75 82 GLU A C 1
ATOM 640 O O . GLU A 1 82 ? -7.887 -11.057 -3.574 1.00 84.75 82 GLU A O 1
ATOM 645 N N . GLU A 1 83 ? -10.105 -11.339 -3.774 1.00 87.06 83 GLU A N 1
ATOM 646 C CA . GLU A 1 83 ? -10.081 -11.754 -5.185 1.00 87.06 83 GLU A CA 1
ATOM 647 C C . GLU A 1 83 ? -9.537 -10.648 -6.107 1.00 87.06 83 GLU A C 1
ATOM 649 O O . GLU A 1 83 ? -8.706 -10.927 -6.970 1.00 87.06 83 GLU A O 1
ATOM 654 N N . GLN A 1 84 ? -9.932 -9.384 -5.907 1.00 85.81 84 GLN A N 1
ATOM 655 C CA . GLN A 1 84 ? -9.399 -8.268 -6.702 1.00 85.81 84 GLN A CA 1
ATOM 656 C C . GLN A 1 84 ? -7.916 -8.004 -6.434 1.00 85.81 84 GLN A C 1
ATOM 658 O O . GLN A 1 84 ? -7.160 -7.790 -7.382 1.00 85.81 84 GLN A O 1
ATOM 663 N N . VAL A 1 85 ? -7.483 -8.073 -5.170 1.00 88.94 85 VAL A N 1
ATOM 664 C CA . VAL A 1 85 ? -6.058 -7.984 -4.807 1.00 88.94 85 VAL A CA 1
ATOM 665 C C . VAL A 1 85 ? -5.275 -9.104 -5.496 1.00 88.94 85 VAL A C 1
ATOM 667 O O . VAL A 1 85 ? -4.234 -8.854 -6.098 1.00 88.94 85 VAL A O 1
ATOM 670 N N . GLN A 1 86 ? -5.776 -10.342 -5.454 1.00 88.50 86 GLN A N 1
ATOM 671 C CA . GLN A 1 86 ? -5.122 -11.484 -6.099 1.00 88.50 86 GLN A CA 1
ATOM 672 C C . GLN A 1 86 ? -5.042 -11.333 -7.618 1.00 88.50 86 GLN A C 1
ATOM 674 O O . GLN A 1 86 ? -3.985 -11.592 -8.189 1.00 88.50 86 GLN A O 1
ATOM 679 N N . HIS A 1 87 ? -6.128 -10.898 -8.260 1.00 89.44 87 HIS A N 1
ATOM 680 C CA . HIS A 1 87 ? -6.151 -10.652 -9.698 1.00 89.44 87 HIS A CA 1
ATOM 681 C C . HIS A 1 87 ? -5.129 -9.583 -10.092 1.00 89.44 87 HIS A C 1
ATOM 683 O O . HIS A 1 87 ? -4.353 -9.787 -11.020 1.00 89.44 87 HIS A O 1
ATOM 689 N N . MET A 1 88 ? -5.091 -8.470 -9.358 1.00 87.00 88 MET A N 1
ATOM 690 C CA . MET A 1 88 ? -4.164 -7.373 -9.611 1.00 87.00 88 MET A CA 1
ATOM 691 C C . MET A 1 88 ? -2.707 -7.822 -9.494 1.00 87.00 88 MET A C 1
ATOM 693 O O . MET A 1 88 ? -1.952 -7.689 -10.454 1.00 87.00 88 MET A O 1
ATOM 697 N N . VAL A 1 89 ? -2.341 -8.470 -8.387 1.00 87.12 89 VAL A N 1
ATOM 698 C CA . VAL A 1 89 ? -0.987 -9.016 -8.199 1.00 87.12 89 VAL A CA 1
ATOM 699 C C . VAL A 1 89 ? -0.633 -10.020 -9.306 1.00 87.12 89 VAL A C 1
ATOM 701 O O . VAL A 1 89 ? 0.484 -10.013 -9.815 1.00 87.12 89 VAL A O 1
ATOM 704 N N . GLY A 1 90 ? -1.588 -10.856 -9.727 1.00 85.94 90 GLY A N 1
ATOM 705 C CA . GLY A 1 90 ? -1.393 -11.795 -10.833 1.00 85.94 90 GLY A CA 1
ATOM 706 C C . GLY A 1 90 ? -1.135 -11.103 -12.175 1.00 85.94 90 GLY A C 1
ATOM 707 O O . GLY A 1 90 ? -0.248 -11.523 -12.922 1.00 85.94 90 GLY A O 1
ATOM 708 N N . THR A 1 91 ? -1.861 -10.019 -12.474 1.00 82.88 91 THR A N 1
ATOM 709 C CA . THR A 1 91 ? -1.625 -9.221 -13.688 1.00 82.88 91 THR A CA 1
ATOM 710 C C . THR A 1 91 ? -0.251 -8.557 -13.682 1.00 82.88 91 THR A C 1
ATOM 712 O O . THR A 1 91 ? 0.419 -8.565 -14.712 1.00 82.88 91 THR A O 1
ATOM 715 N N . GLU A 1 92 ? 0.215 -8.064 -12.530 1.00 81.62 92 GLU A N 1
ATOM 716 C CA . GLU A 1 92 ? 1.549 -7.466 -12.417 1.00 81.62 92 GLU A CA 1
ATOM 717 C C . GLU A 1 92 ? 2.660 -8.497 -12.628 1.00 81.62 92 GLU A C 1
ATOM 719 O O . GLU A 1 92 ? 3.579 -8.268 -13.415 1.00 81.62 92 GLU A O 1
ATOM 724 N N . GLN A 1 93 ? 2.547 -9.665 -11.988 1.00 82.25 93 GLN A N 1
ATOM 725 C CA . GLN A 1 93 ? 3.513 -10.755 -12.142 1.00 82.2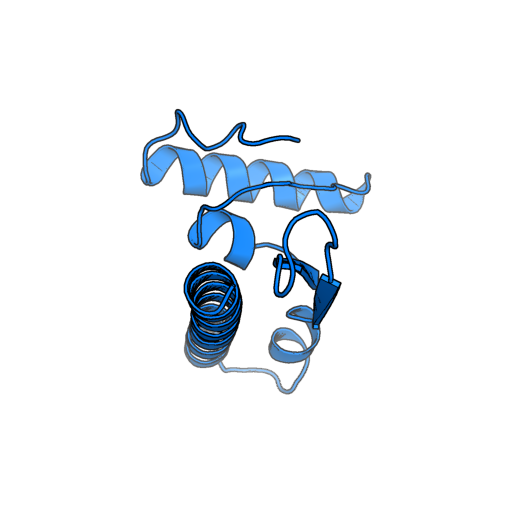5 93 GLN A CA 1
ATOM 726 C C . GLN A 1 93 ? 3.575 -11.288 -13.576 1.00 82.25 93 GLN A C 1
ATOM 728 O O . GLN A 1 93 ? 4.656 -11.618 -14.056 1.00 82.25 93 GLN A O 1
ATOM 733 N N . SER A 1 94 ? 2.434 -11.349 -14.266 1.00 80.06 94 SER A N 1
ATOM 734 C CA . SER A 1 94 ? 2.379 -11.789 -15.664 1.00 80.06 94 SER A CA 1
ATOM 735 C C . SER A 1 94 ? 3.049 -10.781 -16.599 1.00 80.06 94 SER A C 1
ATOM 737 O O . SER A 1 94 ? 3.786 -11.182 -17.494 1.00 80.06 94 SER A O 1
ATOM 739 N N . ALA A 1 95 ? 2.843 -9.479 -16.370 1.00 75.94 95 ALA A N 1
ATOM 740 C CA . ALA A 1 95 ? 3.493 -8.422 -17.144 1.00 75.94 95 ALA A CA 1
ATOM 741 C C . ALA A 1 95 ? 5.023 -8.447 -16.980 1.00 75.94 95 ALA A C 1
ATOM 743 O O . ALA A 1 95 ? 5.739 -8.328 -17.966 1.00 75.94 95 ALA A O 1
ATOM 744 N N . LEU A 1 96 ? 5.514 -8.693 -15.760 1.00 71.25 96 LEU A N 1
ATOM 745 C CA . LEU A 1 96 ? 6.945 -8.841 -15.457 1.00 71.25 96 LEU A CA 1
ATOM 746 C C . LEU A 1 96 ? 7.615 -10.039 -16.152 1.00 71.25 96 LEU A C 1
ATOM 748 O O . LEU A 1 96 ? 8.820 -10.006 -16.365 1.00 71.25 96 LEU A O 1
ATOM 752 N N . GLN A 1 97 ? 6.871 -11.106 -16.454 1.00 73.88 97 GLN A N 1
ATOM 753 C CA . GLN A 1 97 ? 7.403 -12.308 -17.117 1.00 73.88 97 GLN A CA 1
ATOM 754 C C . GLN A 1 97 ? 7.341 -12.240 -18.649 1.00 73.88 97 GLN A C 1
ATOM 756 O O . GLN A 1 97 ? 7.931 -13.088 -19.316 1.00 73.88 97 GLN A O 1
ATOM 761 N N . ALA A 1 98 ? 6.580 -11.292 -19.200 1.00 68.31 98 ALA A N 1
ATOM 762 C CA . ALA A 1 98 ? 6.342 -11.164 -20.635 1.00 68.31 98 ALA A CA 1
ATOM 763 C C . ALA A 1 98 ? 7.327 -10.217 -21.350 1.00 68.31 98 ALA A C 1
ATOM 765 O O . ALA A 1 98 ? 7.346 -10.215 -22.583 1.00 68.31 98 ALA A O 1
ATOM 766 N N . GLY A 1 99 ? 8.107 -9.432 -20.598 1.00 60.12 99 GLY A N 1
ATOM 767 C CA . GLY A 1 99 ? 9.185 -8.562 -21.093 1.00 60.12 99 GLY A CA 1
ATOM 768 C C . GLY A 1 99 ? 10.568 -9.165 -20.884 1.00 60.12 99 GLY A C 1
ATOM 769 O O . GLY A 1 99 ? 11.473 -8.800 -21.667 1.00 60.12 99 GLY A O 1
#

Radius of gyration: 14.68 Å; Cα contacts (8 Å, |Δi|>4): 93; chains: 1; bounding box: 39×25×36 Å

Nearest PDB structures (foldseek):
  5h67-assembly1_B  TM=9.430E-01  e=1.630E-05  Bacillus subtilis subsp. subtilis str. 168
  5xg3-assembly1_B  TM=9.615E-01  e=5.371E-04  Bacillus subtilis subsp. subtilis str. 168
  1xex-assembly1_B-2  TM=8.202E-01  e=1.482E-04  Pyrococcus furiosus
  5h68-assembly1_B  TM=8.820E-01  e=3.496E-04  Geobacillus stearothermophilus 10
  8rob-assembly1_A  TM=9.276E-01  e=1.303E-02  Homo sapiens

Mean predicted aligned error: 6.84 Å